Protein AF-A0A6V8QE71-F1 (afdb_monomer_lite)

Radius of gyration: 12.91 Å; chains: 1; bounding box: 22×28×43 Å

Organism: NCBI:txid2754717

Secondary structure (DSSP, 8-state):
-----SEEEEEEE-SSEEEEEEEETTEEEEEEEEESSHHHHHHHHHHHHHTT--EEEEE-SS--SS----

Foldseek 3Di:
DDDPFAKEKEWEDDPFKIWIWIDGDPDDIDIDMFTPDPVRVVVVVVVCVVSVHPYYHYDYPDDPPDPPDD

InterPro domains:
  IPR002525 Transposase IS110-like, N-terminal [PF01548] (9-68)

Structure (mmCIF, N/CA/C/O backbone):
data_AF-A0A6V8QE71-F1
#
_entry.id   AF-A0A6V8QE71-F1
#
loop_
_atom_site.group_PDB
_atom_site.id
_atom_site.type_symbol
_atom_site.label_atom_id
_atom_site.label_alt_id
_atom_site.label_comp_id
_atom_site.label_asym_id
_atom_site.label_entity_id
_atom_site.label_seq_id
_atom_site.pdbx_PDB_ins_code
_atom_site.Cartn_x
_atom_site.Cartn_y
_atom_site.Cartn_z
_atom_site.occupancy
_atom_site.B_iso_or_equiv
_atom_site.auth_seq_id
_atom_site.auth_comp_id
_atom_site.auth_asym_id
_atom_site.auth_atom_id
_atom_site.pdbx_PDB_model_num
ATOM 1 N N . MET A 1 1 ? -7.329 18.780 16.527 1.00 60.00 1 MET A N 1
ATOM 2 C CA . MET A 1 1 ? -7.127 18.266 15.159 1.00 60.00 1 MET A CA 1
ATOM 3 C C . MET A 1 1 ? -8.021 17.049 15.046 1.00 60.00 1 MET A C 1
ATOM 5 O O . MET A 1 1 ? -7.867 16.146 15.858 1.00 60.00 1 MET A O 1
ATOM 9 N N . GLU A 1 2 ? -9.034 17.104 14.191 1.00 78.75 2 GLU A N 1
ATOM 10 C CA . GLU A 1 2 ? -10.029 16.037 14.053 1.00 78.75 2 GLU A CA 1
ATOM 11 C C . GLU A 1 2 ? -9.499 14.971 13.090 1.00 78.75 2 GLU A C 1
ATOM 13 O O . GLU A 1 2 ? -8.993 15.301 12.016 1.00 78.75 2 GLU A O 1
ATOM 18 N N . VAL A 1 3 ? -9.557 13.700 13.492 1.00 78.31 3 VAL A N 1
ATOM 19 C CA . VAL A 1 3 ? -9.157 12.584 12.629 1.00 78.31 3 VAL A CA 1
ATOM 20 C C . VAL A 1 3 ? -10.364 12.184 11.791 1.00 78.31 3 VAL A C 1
ATOM 22 O O . VAL A 1 3 ? -11.302 11.588 12.302 1.00 78.31 3 VAL A O 1
ATOM 25 N N . ILE A 1 4 ? -10.329 12.526 10.504 1.00 87.00 4 ILE A N 1
ATOM 26 C CA . ILE A 1 4 ? -11.417 12.245 9.550 1.00 87.00 4 ILE A CA 1
ATOM 27 C C . ILE A 1 4 ? -11.257 10.845 8.927 1.00 87.00 4 ILE A C 1
ATOM 29 O O . ILE A 1 4 ? -12.228 10.222 8.510 1.00 87.00 4 ILE A O 1
ATOM 33 N N . ILE A 1 5 ? -10.021 10.335 8.867 1.00 90.69 5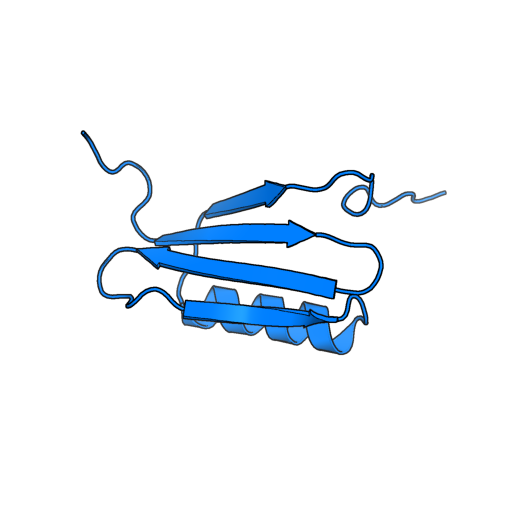 ILE A N 1
ATOM 34 C CA . ILE A 1 5 ? -9.684 9.036 8.276 1.00 90.69 5 ILE A CA 1
ATOM 35 C C . ILE A 1 5 ? -9.009 8.172 9.337 1.00 90.69 5 ILE A C 1
ATOM 37 O O . ILE A 1 5 ? -7.884 8.447 9.748 1.00 90.69 5 ILE A O 1
ATOM 41 N N . GLU A 1 6 ? -9.684 7.102 9.749 1.00 92.25 6 GLU A N 1
ATOM 42 C CA . GLU A 1 6 ? -9.194 6.220 10.813 1.00 92.25 6 GLU A CA 1
ATOM 43 C C . GLU A 1 6 ? -8.036 5.318 10.374 1.00 92.25 6 GLU A C 1
ATOM 45 O O . GLU A 1 6 ? -7.181 4.983 11.189 1.00 92.25 6 GLU A O 1
ATOM 50 N N . ARG A 1 7 ? -8.014 4.885 9.105 1.00 95.06 7 ARG A N 1
ATOM 51 C CA . ARG A 1 7 ? -7.034 3.928 8.563 1.00 95.06 7 ARG A CA 1
ATOM 52 C C . ARG A 1 7 ? -6.615 4.334 7.156 1.00 95.06 7 ARG A C 1
ATOM 54 O O . ARG A 1 7 ? -7.405 4.226 6.215 1.00 95.06 7 ARG A O 1
ATOM 61 N N . ALA A 1 8 ? -5.373 4.789 7.017 1.00 96.19 8 ALA A N 1
ATOM 62 C CA . ALA A 1 8 ? -4.853 5.346 5.776 1.00 96.19 8 ALA A CA 1
ATOM 63 C C . ALA A 1 8 ? -3.517 4.718 5.369 1.00 96.19 8 ALA A C 1
ATOM 65 O O . ALA A 1 8 ? -2.766 4.193 6.198 1.00 96.19 8 ALA A O 1
ATOM 66 N N . CYS A 1 9 ? -3.200 4.829 4.082 1.00 98.00 9 CYS A N 1
ATOM 67 C CA . CYS A 1 9 ? -1.876 4.534 3.559 1.00 98.00 9 CYS A CA 1
ATOM 68 C C . CYS A 1 9 ? -1.343 5.687 2.704 1.00 98.00 9 CYS A C 1
ATOM 70 O O . CYS A 1 9 ? -2.073 6.251 1.892 1.00 98.00 9 CYS A O 1
ATOM 72 N N . GLY A 1 10 ? -0.066 6.021 2.878 1.00 97.69 10 GLY A N 1
ATOM 73 C CA . GLY A 1 10 ? 0.690 6.831 1.929 1.00 97.69 10 GLY A CA 1
ATOM 74 C C . GLY A 1 10 ? 1.508 5.929 1.009 1.00 97.69 10 GLY A C 1
ATOM 75 O O . GLY A 1 10 ? 2.215 5.051 1.504 1.00 97.69 10 GLY A O 1
ATOM 76 N N . LEU A 1 11 ? 1.421 6.148 -0.300 1.00 98.00 11 LEU A N 1
ATOM 77 C CA . LEU A 1 11 ? 2.253 5.502 -1.310 1.00 98.00 11 LEU A CA 1
ATOM 78 C C . LEU A 1 11 ? 3.206 6.522 -1.923 1.00 98.00 11 LEU A C 1
ATOM 80 O O . LEU A 1 11 ? 2.766 7.562 -2.405 1.00 98.00 11 LEU A O 1
ATOM 84 N N . ASP A 1 12 ? 4.482 6.177 -1.953 1.00 97.19 12 ASP A N 1
ATOM 85 C CA . ASP A 1 12 ? 5.516 6.849 -2.728 1.00 97.19 12 ASP A CA 1
ATOM 86 C C . ASP A 1 12 ? 5.867 5.948 -3.923 1.00 97.19 12 ASP A C 1
ATOM 88 O O . ASP A 1 12 ? 6.397 4.841 -3.758 1.00 97.19 12 ASP A O 1
ATOM 92 N N . VAL A 1 13 ? 5.475 6.383 -5.124 1.00 96.00 13 VAL A N 1
ATOM 93 C CA . VAL A 1 13 ? 5.520 5.578 -6.349 1.00 96.00 13 VAL A CA 1
ATOM 94 C C . VAL A 1 13 ? 6.654 6.036 -7.256 1.00 96.00 13 VAL A C 1
ATOM 96 O O . VAL A 1 13 ? 6.629 7.123 -7.840 1.00 96.00 13 VAL A O 1
ATOM 99 N N . HIS A 1 14 ? 7.600 5.126 -7.455 1.00 92.81 14 HIS A N 1
ATOM 100 C CA . HIS A 1 14 ? 8.715 5.242 -8.379 1.00 92.81 14 HIS A CA 1
ATOM 101 C C . HIS A 1 14 ? 8.533 4.279 -9.564 1.00 92.81 14 HIS A C 1
ATOM 103 O O . HIS A 1 14 ? 7.617 3.459 -9.603 1.00 92.81 14 HIS A O 1
ATOM 109 N N . LYS A 1 15 ? 9.430 4.354 -10.555 1.00 91.75 15 LYS A N 1
AT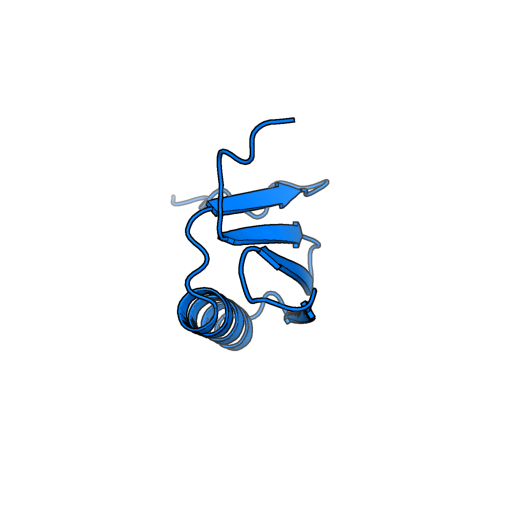OM 110 C CA . LYS A 1 15 ? 9.365 3.516 -11.765 1.00 91.75 15 LYS A CA 1
ATOM 111 C C . LYS A 1 15 ? 9.380 2.009 -11.463 1.00 91.75 15 LYS A C 1
ATOM 113 O O . LYS A 1 15 ? 8.653 1.245 -12.094 1.00 91.75 15 LYS A O 1
ATOM 118 N N . GLU A 1 16 ? 10.229 1.581 -10.533 1.00 94.75 16 GLU A N 1
ATOM 119 C CA . GLU A 1 16 ? 10.475 0.157 -10.249 1.00 94.75 16 GLU A CA 1
ATOM 120 C C . GLU A 1 16 ? 9.894 -0.300 -8.910 1.00 94.75 16 GLU A C 1
ATOM 122 O O . GLU A 1 16 ? 9.721 -1.499 -8.686 1.00 94.75 16 GLU A O 1
ATOM 127 N N . THR A 1 17 ? 9.572 0.641 -8.022 1.00 96.88 17 THR A N 1
ATOM 128 C CA . THR A 1 17 ? 9.167 0.353 -6.648 1.00 96.88 17 THR A CA 1
ATOM 129 C C . THR A 1 17 ? 8.018 1.238 -6.178 1.00 96.88 17 THR A C 1
ATOM 131 O O . THR A 1 17 ? 7.813 2.353 -6.655 1.00 96.88 17 THR A O 1
ATOM 134 N N . VAL A 1 18 ? 7.276 0.727 -5.200 1.00 97.81 18 VAL A N 1
ATOM 135 C CA . VAL A 1 18 ? 6.250 1.440 -4.443 1.00 97.81 18 VAL A CA 1
ATOM 136 C C . VAL A 1 18 ? 6.577 1.290 -2.965 1.00 97.81 18 VAL A C 1
ATOM 138 O O . VAL A 1 18 ? 6.554 0.177 -2.436 1.00 97.81 18 VAL A O 1
ATOM 141 N N . THR A 1 19 ? 6.868 2.395 -2.285 1.00 98.31 19 THR A N 1
ATOM 142 C CA . THR A 1 19 ? 7.027 2.407 -0.827 1.00 98.31 19 THR A CA 1
ATOM 143 C C . THR A 1 19 ? 5.701 2.791 -0.193 1.00 98.31 19 THR A C 1
ATOM 145 O O . THR A 1 19 ? 5.179 3.876 -0.424 1.00 98.31 19 THR A O 1
ATOM 148 N N . ALA A 1 20 ? 5.141 1.888 0.604 1.00 98.31 20 ALA A N 1
ATOM 149 C CA . ALA A 1 20 ? 3.848 2.045 1.243 1.00 98.31 20 ALA A CA 1
ATOM 150 C C . ALA A 1 20 ? 4.011 2.204 2.756 1.00 98.31 20 ALA A C 1
ATOM 152 O O . ALA A 1 20 ? 4.714 1.426 3.399 1.00 98.31 20 ALA A O 1
ATOM 153 N N . CYS A 1 21 ? 3.334 3.195 3.329 1.00 98.38 21 CYS A N 1
ATOM 154 C CA . CYS A 1 21 ? 3.292 3.456 4.762 1.00 98.38 21 CYS A CA 1
ATOM 155 C C . CYS A 1 21 ? 1.845 3.382 5.246 1.00 98.38 21 CYS A C 1
ATOM 157 O O . CYS A 1 21 ? 1.038 4.224 4.861 1.00 98.38 21 CYS A O 1
ATOM 159 N N . VAL A 1 22 ? 1.510 2.411 6.093 1.00 97.69 22 VAL A N 1
ATOM 160 C CA . VAL A 1 22 ? 0.179 2.275 6.701 1.00 97.69 22 VAL A CA 1
ATOM 161 C C . VAL A 1 22 ? 0.208 2.815 8.125 1.00 97.69 22 VAL A C 1
ATOM 163 O O . VAL A 1 22 ? 1.127 2.528 8.894 1.00 97.69 22 VAL A O 1
ATOM 166 N N . MET A 1 23 ? -0.808 3.599 8.482 1.00 95.00 23 MET A N 1
ATOM 167 C CA . MET A 1 23 ? -1.029 4.081 9.844 1.00 95.00 23 MET A CA 1
ATOM 168 C C . MET A 1 23 ? -2.518 4.307 10.111 1.00 95.00 23 MET A C 1
ATOM 170 O O . MET A 1 23 ? -3.297 4.576 9.194 1.00 95.00 23 MET A O 1
ATOM 174 N N . GLY A 1 24 ? -2.916 4.209 11.375 1.00 91.94 24 GLY A N 1
ATOM 175 C CA . GLY A 1 24 ? -4.303 4.406 11.763 1.00 91.94 24 GLY A CA 1
ATOM 176 C C . GLY A 1 24 ? -4.625 3.844 13.136 1.00 91.94 24 GLY A C 1
ATOM 177 O O . GLY A 1 24 ? -3.742 3.384 13.861 1.00 91.94 24 GLY A O 1
ATOM 178 N N . ASP A 1 25 ? -5.908 3.867 13.468 1.00 91.44 25 ASP A N 1
ATOM 179 C CA . ASP A 1 25 ? -6.441 3.310 14.704 1.00 91.44 25 ASP A CA 1
ATOM 180 C C . ASP A 1 25 ? -6.017 1.841 14.892 1.00 91.44 25 ASP A C 1
ATOM 182 O O . ASP A 1 25 ? -6.168 1.003 13.996 1.00 91.44 25 ASP A O 1
ATOM 186 N N . GLY A 1 26 ? -5.445 1.528 16.055 1.00 90.12 26 GLY A N 1
ATOM 187 C CA . GLY A 1 26 ? -4.958 0.188 16.396 1.00 90.12 26 GLY A CA 1
ATOM 188 C C . GLY A 1 26 ? -3.812 -0.349 15.524 1.00 90.12 26 GLY A C 1
ATOM 189 O O . GLY A 1 26 ? -3.442 -1.510 15.682 1.00 90.12 26 GLY A O 1
ATOM 190 N N . ILE A 1 27 ? -3.239 0.456 14.621 1.00 91.44 27 ILE A N 1
ATOM 191 C CA . ILE A 1 27 ? -2.158 0.043 13.719 1.00 91.44 27 ILE A CA 1
ATOM 192 C C . ILE A 1 27 ? -0.876 0.772 14.109 1.00 91.44 27 ILE A C 1
ATOM 194 O O . ILE A 1 27 ? -0.766 1.997 14.002 1.00 91.44 27 ILE A O 1
ATOM 198 N N . LYS A 1 28 ? 0.144 0.011 14.518 1.00 92.50 28 LYS A N 1
ATOM 199 C CA . LYS A 1 28 ? 1.502 0.551 14.602 1.00 92.50 28 LYS A CA 1
ATOM 200 C C . LYS A 1 28 ? 1.953 0.888 13.184 1.00 92.50 28 LYS A C 1
ATOM 202 O O . LYS A 1 28 ? 1.786 0.069 12.292 1.00 92.50 28 LYS A O 1
ATOM 207 N N . LYS A 1 29 ? 2.540 2.070 12.987 1.00 95.44 29 LYS A N 1
ATOM 208 C CA . LYS A 1 29 ? 3.073 2.490 11.684 1.00 95.44 29 LYS A CA 1
ATOM 209 C C . LYS A 1 29 ? 3.926 1.374 11.065 1.00 95.44 29 LYS A C 1
ATOM 211 O O . LYS A 1 29 ? 4.956 1.010 11.634 1.00 95.44 29 LYS A O 1
ATOM 216 N N . GLU A 1 30 ? 3.512 0.887 9.899 1.00 97.75 30 GLU A N 1
ATOM 217 C CA . GLU A 1 30 ? 4.240 -0.110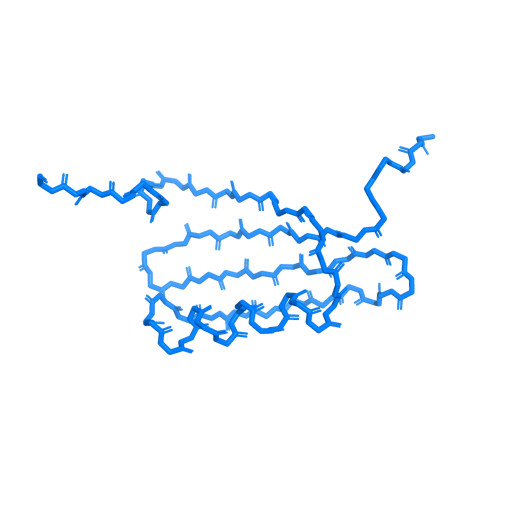 9.115 1.00 97.75 30 GLU A CA 1
ATOM 218 C C . GLU A 1 30 ? 4.654 0.485 7.774 1.00 97.75 30 GLU A C 1
ATOM 220 O O . GLU A 1 30 ? 3.857 1.137 7.101 1.00 97.75 30 GLU A O 1
ATOM 225 N N . ILE A 1 31 ? 5.905 0.247 7.381 1.00 98.25 31 ILE A N 1
ATOM 226 C CA . ILE A 1 31 ? 6.436 0.642 6.077 1.00 98.25 31 ILE A CA 1
ATOM 227 C C . ILE A 1 31 ? 6.898 -0.617 5.356 1.00 98.25 31 ILE A C 1
ATOM 229 O O . ILE A 1 31 ? 7.640 -1.417 5.930 1.00 98.25 31 ILE A O 1
ATOM 233 N N . ARG A 1 32 ? 6.477 -0.788 4.103 1.00 98.44 32 ARG A N 1
ATOM 234 C CA . ARG A 1 32 ? 6.936 -1.870 3.226 1.00 98.44 32 ARG A CA 1
ATOM 235 C C . ARG A 1 32 ? 7.151 -1.352 1.815 1.00 98.44 32 ARG A C 1
ATOM 237 O O . ARG A 1 32 ? 6.397 -0.507 1.342 1.00 98.44 32 ARG A O 1
ATOM 244 N N . THR A 1 33 ? 8.156 -1.894 1.142 1.00 98.50 33 THR A N 1
ATOM 245 C CA . THR A 1 33 ? 8.436 -1.595 -0.264 1.00 98.50 33 THR A CA 1
ATOM 246 C C . THR A 1 33 ? 8.078 -2.803 -1.119 1.00 98.50 33 THR A C 1
ATOM 248 O O . THR A 1 33 ? 8.402 -3.939 -0.774 1.00 98.50 33 THR A O 1
ATOM 251 N N . PHE A 1 34 ? 7.407 -2.541 -2.232 1.00 98.25 34 PHE A N 1
ATOM 252 C CA . PHE A 1 34 ? 6.969 -3.510 -3.232 1.00 98.25 34 PHE A CA 1
ATOM 253 C C . PHE A 1 34 ? 7.583 -3.137 -4.583 1.00 98.25 34 PHE A C 1
ATOM 255 O O . PHE A 1 34 ? 7.863 -1.961 -4.812 1.00 98.2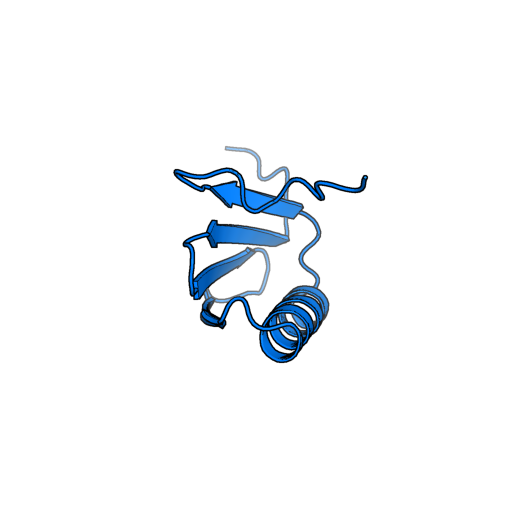5 34 PHE A O 1
ATOM 262 N N . SER A 1 35 ? 7.789 -4.092 -5.493 1.00 97.25 35 SER A N 1
ATOM 263 C CA . SER A 1 35 ? 8.110 -3.745 -6.886 1.00 97.25 35 SER A CA 1
ATOM 264 C C . SER A 1 35 ? 6.858 -3.335 -7.672 1.00 97.25 35 SER A C 1
ATOM 266 O O . SER A 1 35 ? 5.727 -3.579 -7.248 1.00 97.25 35 SER A O 1
ATOM 268 N N . THR A 1 36 ? 7.048 -2.742 -8.853 1.00 94.25 36 THR A N 1
ATOM 269 C CA . THR A 1 36 ? 5.959 -2.428 -9.797 1.00 94.25 36 THR A CA 1
ATOM 270 C C . THR A 1 36 ? 5.541 -3.622 -10.665 1.00 94.25 36 THR A C 1
ATOM 272 O O . THR A 1 36 ? 4.715 -3.482 -11.567 1.00 94.25 36 THR A O 1
ATOM 275 N N . MET A 1 37 ? 6.067 -4.822 -10.394 1.00 95.44 37 MET A N 1
ATOM 276 C CA . MET A 1 37 ? 5.628 -6.051 -11.054 1.00 95.44 37 MET A CA 1
ATOM 277 C C . MET A 1 37 ? 4.245 -6.467 -10.545 1.00 95.44 37 MET A C 1
ATOM 279 O O . MET A 1 37 ? 3.948 -6.361 -9.355 1.00 95.44 37 MET A O 1
ATOM 283 N N . THR A 1 38 ? 3.402 -7.010 -11.427 1.00 94.56 38 THR A N 1
ATOM 284 C CA . THR A 1 38 ? 1.998 -7.344 -11.124 1.00 94.56 38 THR A CA 1
ATOM 285 C C . THR A 1 38 ? 1.830 -8.165 -9.843 1.00 94.56 38 THR A C 1
ATOM 287 O O . THR A 1 38 ? 0.953 -7.868 -9.036 1.00 94.56 38 THR A O 1
ATOM 290 N N . ASN A 1 39 ? 2.692 -9.157 -9.611 1.00 97.06 39 ASN A N 1
ATOM 291 C CA . ASN A 1 39 ? 2.622 -10.006 -8.419 1.00 97.06 39 ASN A CA 1
ATOM 292 C C . ASN A 1 39 ? 2.865 -9.231 -7.115 1.00 97.06 39 ASN A C 1
ATOM 294 O O . ASN A 1 39 ? 2.263 -9.548 -6.090 1.00 97.06 39 ASN A O 1
ATOM 298 N N . ASP A 1 40 ? 3.727 -8.219 -7.131 1.00 97.75 40 ASP A N 1
ATOM 299 C CA . ASP A 1 40 ? 3.998 -7.387 -5.958 1.00 97.75 40 ASP A CA 1
ATOM 300 C C . ASP A 1 40 ? 2.909 -6.345 -5.741 1.00 97.75 40 ASP A C 1
ATOM 302 O O . ASP A 1 40 ? 2.526 -6.108 -4.600 1.00 97.75 40 ASP A O 1
ATOM 306 N N . LEU A 1 41 ? 2.331 -5.803 -6.813 1.00 96.75 41 LEU A N 1
ATOM 307 C CA . LEU A 1 41 ? 1.166 -4.921 -6.716 1.00 96.75 41 LEU A CA 1
ATOM 308 C C . LEU A 1 41 ? -0.063 -5.656 -6.158 1.00 96.75 41 LEU A C 1
ATOM 310 O O . LE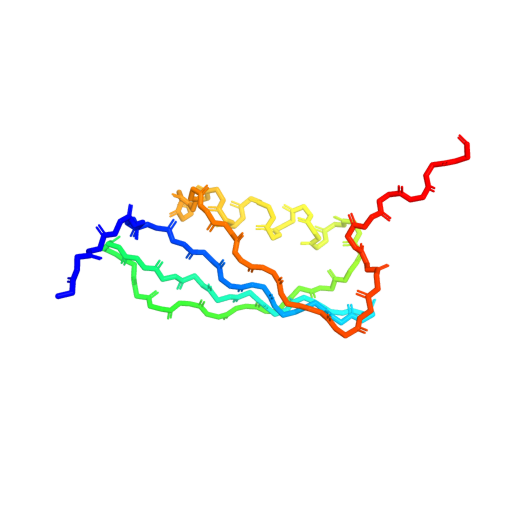U A 1 41 ? -0.819 -5.093 -5.366 1.00 96.75 41 LEU A O 1
ATOM 314 N N . LEU A 1 42 ? -0.248 -6.933 -6.508 1.00 98.00 42 LEU A N 1
ATOM 315 C CA . LEU A 1 42 ? -1.274 -7.780 -5.893 1.00 98.00 42 LEU A CA 1
ATOM 316 C C . LEU A 1 42 ? -0.988 -8.020 -4.405 1.00 98.00 42 LEU A C 1
ATOM 318 O O . LEU A 1 42 ? -1.905 -7.936 -3.592 1.00 98.00 42 LEU A O 1
ATOM 322 N N . ARG A 1 43 ? 0.275 -8.250 -4.027 1.00 98.50 43 ARG A N 1
ATOM 323 C CA . ARG A 1 43 ? 0.674 -8.376 -2.615 1.00 98.50 43 ARG A CA 1
ATOM 324 C C . ARG A 1 43 ? 0.475 -7.078 -1.832 1.00 98.50 43 ARG A C 1
ATOM 326 O O . ARG A 1 43 ? -0.013 -7.137 -0.709 1.00 98.50 43 ARG A O 1
ATOM 333 N N . LEU A 1 44 ? 0.782 -5.924 -2.426 1.00 98.25 44 LEU A N 1
ATOM 334 C CA . LEU A 1 44 ? 0.476 -4.607 -1.862 1.00 98.25 44 LEU A CA 1
ATOM 335 C C . LEU A 1 44 ? -1.031 -4.467 -1.623 1.00 98.25 44 LEU A C 1
ATOM 337 O O . LEU A 1 44 ? -1.443 -4.112 -0.523 1.00 98.25 44 LEU A O 1
ATOM 341 N N . LYS A 1 45 ? -1.863 -4.799 -2.617 1.00 97.69 45 LYS A N 1
ATOM 342 C CA . LYS A 1 45 ? -3.326 -4.743 -2.496 1.00 97.69 45 LYS A CA 1
ATOM 343 C C . LYS A 1 45 ? -3.848 -5.596 -1.339 1.00 97.69 45 LYS A C 1
ATOM 345 O O . LYS A 1 45 ? -4.649 -5.100 -0.550 1.00 97.69 45 LYS A O 1
ATOM 350 N N . GLU A 1 46 ? -3.430 -6.856 -1.243 1.00 98.50 46 GLU A N 1
ATOM 351 C CA . GLU A 1 46 ? -3.880 -7.732 -0.155 1.00 98.50 46 GLU A CA 1
ATOM 352 C C . GLU A 1 46 ? -3.374 -7.230 1.205 1.00 98.50 46 GLU A C 1
ATOM 354 O O . GLU A 1 46 ? -4.153 -7.131 2.146 1.00 98.50 46 GLU A O 1
ATOM 359 N N . TRP A 1 47 ? -2.128 -6.754 1.281 1.00 98.19 47 TRP A N 1
ATOM 360 C CA . TRP A 1 47 ? -1.586 -6.167 2.507 1.00 98.19 47 TRP A CA 1
ATOM 361 C C . TRP A 1 47 ? -2.372 -4.934 2.988 1.00 98.19 47 TRP A C 1
ATOM 363 O O . TRP A 1 47 ? -2.636 -4.799 4.184 1.00 98.19 47 TRP A O 1
ATOM 373 N N . LEU A 1 48 ? -2.799 -4.053 2.076 1.00 97.75 48 LEU A N 1
ATOM 374 C CA . LEU A 1 48 ? -3.644 -2.900 2.414 1.00 97.75 48 LEU A CA 1
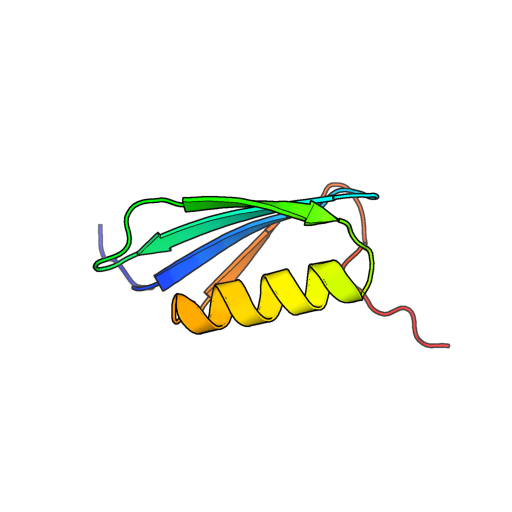ATOM 375 C C . LEU A 1 48 ? -5.042 -3.321 2.895 1.00 97.75 48 LEU A C 1
ATOM 377 O O . LEU A 1 48 ? -5.586 -2.704 3.815 1.00 97.75 48 LEU A O 1
ATOM 381 N N . LYS A 1 49 ? -5.616 -4.380 2.310 1.00 97.31 49 LYS A N 1
ATOM 382 C CA . LYS A 1 49 ? -6.903 -4.940 2.752 1.00 97.31 49 LYS A CA 1
ATOM 383 C C . LYS A 1 49 ? -6.823 -5.553 4.144 1.00 97.31 49 LYS A C 1
ATOM 385 O O . LYS A 1 49 ? -7.731 -5.321 4.938 1.00 97.31 49 LYS A O 1
ATOM 390 N N . ASP A 1 50 ? -5.752 -6.281 4.450 1.00 96.94 50 ASP A N 1
ATOM 391 C CA . ASP A 1 50 ? -5.543 -6.887 5.772 1.00 96.94 50 ASP A CA 1
ATOM 392 C C . ASP A 1 50 ? -5.500 -5.816 6.871 1.00 96.94 50 ASP A C 1
ATOM 394 O O . ASP A 1 50 ? -6.064 -5.987 7.953 1.00 96.94 50 ASP A O 1
ATOM 398 N N . HIS A 1 51 ? -4.919 -4.656 6.554 1.00 96.56 51 HIS A N 1
ATOM 399 C CA . HIS A 1 51 ? -4.903 -3.477 7.423 1.00 96.56 51 HIS A CA 1
ATOM 400 C C . HIS A 1 51 ? -6.215 -2.685 7.427 1.00 96.56 51 HIS A C 1
ATOM 402 O O . HIS A 1 51 ? -6.327 -1.693 8.149 1.00 96.56 51 HIS A O 1
ATOM 408 N N . LYS A 1 52 ? -7.214 -3.096 6.634 1.00 96.44 52 LYS A N 1
ATOM 409 C CA . LYS A 1 52 ? -8.496 -2.398 6.459 1.00 96.44 52 LYS A CA 1
ATOM 410 C C . LYS A 1 52 ? -8.303 -0.924 6.084 1.00 96.44 52 LYS A C 1
ATOM 412 O O . LYS A 1 52 ? -9.034 -0.056 6.560 1.00 96.44 52 LYS A O 1
ATOM 417 N N . VAL A 1 53 ? -7.296 -0.637 5.256 1.00 97.00 53 VAL A N 1
ATOM 418 C CA . VAL A 1 53 ? -7.051 0.713 4.740 1.00 97.00 53 VAL A CA 1
ATOM 419 C C . VAL A 1 53 ? -8.228 1.118 3.861 1.00 97.00 53 VAL A C 1
ATOM 421 O O . VAL A 1 53 ? -8.579 0.408 2.920 1.00 97.00 53 VAL A O 1
ATOM 424 N N . THR A 1 54 ? -8.832 2.265 4.161 1.00 95.50 54 THR A N 1
ATOM 425 C CA . THR A 1 54 ? -9.973 2.795 3.397 1.00 95.50 54 THR A CA 1
ATOM 426 C C . THR A 1 54 ? -9.566 3.913 2.448 1.00 95.50 54 THR A C 1
ATOM 428 O O . THR A 1 54 ? -10.221 4.119 1.431 1.00 95.50 54 THR A O 1
ATOM 431 N N . HIS A 1 55 ? -8.475 4.616 2.759 1.00 95.44 55 HIS A N 1
ATOM 432 C CA . HIS A 1 55 ? -7.989 5.746 1.977 1.00 95.44 55 HIS A CA 1
ATOM 433 C C . HIS A 1 55 ? -6.502 5.607 1.693 1.00 95.44 55 HIS A C 1
ATOM 435 O O . HIS A 1 55 ? -5.707 5.264 2.572 1.00 95.44 55 HIS A O 1
ATOM 441 N N . VAL A 1 56 ? -6.130 5.925 0.459 1.00 96.19 56 VAL A N 1
ATOM 442 C CA . VAL A 1 56 ? -4.745 5.931 0.014 1.00 96.19 56 VAL A CA 1
ATOM 443 C C . VAL A 1 56 ? -4.427 7.298 -0.570 1.00 96.19 56 VAL A C 1
ATOM 445 O O . VAL A 1 56 ? -5.117 7.759 -1.477 1.00 96.19 56 VAL A O 1
ATOM 448 N N . ALA A 1 57 ? -3.381 7.933 -0.056 1.00 95.25 57 ALA A N 1
ATOM 449 C CA . ALA A 1 57 ? -2.743 9.071 -0.698 1.00 95.25 57 ALA A CA 1
ATOM 450 C C . ALA A 1 57 ? -1.535 8.556 -1.477 1.00 95.25 57 ALA A C 1
ATOM 452 O O . ALA A 1 57 ? -0.782 7.730 -0.968 1.00 95.25 57 ALA A O 1
ATOM 453 N N . MET A 1 58 ? -1.351 9.023 -2.704 1.00 95.06 58 MET A N 1
ATOM 454 C CA . MET A 1 58 ? -0.269 8.565 -3.567 1.00 95.06 58 MET A CA 1
ATOM 455 C C . MET A 1 58 ? 0.491 9.767 -4.111 1.00 95.06 58 MET A C 1
ATOM 457 O O . MET A 1 58 ? -0.108 10.670 -4.692 1.00 95.06 58 MET A O 1
ATOM 461 N N . GLU A 1 59 ? 1.802 9.754 -3.915 1.00 95.06 59 GLU A N 1
ATOM 462 C CA . GLU A 1 59 ? 2.750 10.726 -4.439 1.00 95.06 59 GLU A CA 1
ATOM 463 C C . GLU A 1 59 ? 3.605 10.059 -5.519 1.00 95.06 59 GLU A C 1
ATOM 465 O O . GLU A 1 59 ? 3.944 8.875 -5.441 1.00 95.06 59 GLU A O 1
ATOM 470 N N . SER A 1 60 ? 3.870 10.809 -6.584 1.00 91.75 60 SER A N 1
ATOM 471 C CA . SER A 1 60 ? 4.809 10.408 -7.616 1.00 91.75 60 SER A CA 1
ATOM 472 C C . SER A 1 60 ? 5.288 11.617 -8.402 1.00 91.75 60 SER A C 1
ATOM 474 O O . SER A 1 60 ? 4.512 12.518 -8.729 1.00 91.75 60 SER A O 1
ATOM 476 N N . THR A 1 61 ? 6.547 11.562 -8.820 1.00 85.94 61 THR A N 1
ATOM 477 C CA . THR A 1 61 ? 7.145 12.511 -9.764 1.00 85.94 61 THR A CA 1
ATOM 478 C C . THR A 1 61 ? 6.777 12.222 -11.227 1.00 85.94 61 THR A C 1
ATOM 480 O O . THR A 1 61 ? 6.969 13.082 -12.085 1.00 85.94 61 THR A O 1
ATOM 483 N N . GLY A 1 62 ? 6.230 11.036 -11.531 1.00 85.19 62 GLY A N 1
ATOM 484 C CA . GLY A 1 62 ? 5.820 10.609 -12.873 1.00 85.19 62 GLY A CA 1
ATOM 485 C C . GLY A 1 62 ? 4.359 10.150 -12.949 1.00 85.19 62 GLY A C 1
ATOM 486 O O . GLY A 1 62 ? 3.677 9.964 -11.944 1.00 85.19 62 GLY A O 1
ATOM 487 N N . ILE A 1 63 ? 3.849 9.936 -14.167 1.00 82.88 63 ILE A N 1
ATOM 488 C CA . ILE A 1 63 ? 2.480 9.440 -14.381 1.00 82.88 63 ILE A CA 1
ATOM 489 C C . ILE A 1 63 ? 2.496 7.905 -14.440 1.00 82.88 63 ILE A C 1
ATOM 491 O O . ILE A 1 63 ? 2.507 7.324 -15.521 1.00 82.88 63 ILE A O 1
ATOM 495 N N . TYR A 1 64 ? 2.491 7.241 -13.280 1.00 81.38 64 TYR A N 1
ATOM 496 C CA . TYR A 1 64 ? 2.430 5.765 -13.191 1.00 81.38 64 TYR A CA 1
ATOM 497 C C . TYR A 1 64 ? 1.030 5.208 -12.901 1.00 81.38 64 TYR A C 1
ATOM 499 O O . TYR A 1 64 ? 0.796 4.009 -13.002 1.00 81.38 64 TYR A O 1
ATOM 507 N N . TRP A 1 65 ? 0.091 6.072 -12.529 1.00 73.25 65 TRP A N 1
ATOM 508 C CA . TRP A 1 65 ? -1.234 5.683 -12.041 1.00 73.25 65 TRP A CA 1
ATOM 509 C C . TRP A 1 65 ? -2.327 5.724 -13.103 1.00 73.25 65 TRP A C 1
ATOM 511 O O . TRP A 1 65 ? -3.406 5.160 -12.924 1.00 73.25 65 TRP A O 1
ATOM 521 N N . LYS A 1 66 ? -2.066 6.421 -14.209 1.00 75.56 66 LYS A N 1
ATOM 522 C CA . LYS A 1 66 ? -3.013 6.539 -15.305 1.00 75.56 66 LYS A CA 1
ATOM 523 C C . LYS A 1 66 ? -2.828 5.347 -16.233 1.00 75.56 66 LYS A C 1
ATOM 525 O O . LYS A 1 66 ? -1.806 5.234 -16.905 1.00 75.56 66 LYS A O 1
ATOM 530 N N . LEU A 1 67 ? -3.840 4.489 -16.296 1.00 62.50 67 LEU A N 1
ATOM 531 C CA . LEU A 1 67 ? -3.959 3.498 -17.359 1.00 62.50 67 LEU A CA 1
ATOM 532 C C . LEU A 1 67 ? -4.036 4.235 -18.700 1.00 62.50 67 LEU A C 1
ATOM 534 O O . LEU A 1 67 ? -5.011 4.935 -18.975 1.00 62.50 67 LEU A O 1
ATOM 538 N N . ILE A 1 68 ? -2.998 4.098 -19.523 1.00 68.62 68 ILE A N 1
ATOM 539 C CA . ILE A 1 68 ? -3.053 4.505 -20.927 1.00 68.62 68 ILE A CA 1
ATOM 540 C C . ILE A 1 68 ? -3.607 3.304 -21.687 1.00 68.62 68 ILE A C 1
ATOM 542 O O . ILE A 1 68 ? -2.863 2.417 -22.097 1.00 68.62 68 ILE A O 1
ATOM 546 N N . LEU A 1 69 ? -4.934 3.233 -21.768 1.00 55.31 69 LEU A N 1
ATOM 547 C CA . LEU A 1 69 ? -5.611 2.302 -22.663 1.00 55.31 69 LEU A CA 1
ATOM 548 C C . LEU A 1 69 ? -5.648 2.936 -24.067 1.00 55.31 69 LEU A C 1
ATOM 550 O O . LEU A 1 69 ? -5.914 4.140 -24.146 1.00 55.31 69 LEU A O 1
ATOM 554 N N . PRO A 1 70 ? -5.334 2.182 -25.138 1.00 58.16 70 PRO A N 1
ATOM 555 C CA . PRO A 1 70 ? -5.564 2.625 -26.511 1.00 58.16 70 PRO A CA 1
ATOM 556 C C . PRO A 1 70 ? -7.057 2.777 -26.825 1.00 58.16 70 PRO A C 1
ATOM 558 O O . PRO A 1 70 ? -7.877 2.064 -26.197 1.00 58.16 70 PRO A O 1
#

pLDDT: mean 91.54, std 10.29, range [55.31, 98.5]

Sequence (70 aa):
MEVIIERACGLDVHKETVTACVMGDGIKKEIRTFSTMTNDLLRLKEWLKDHKVTHVAMESTGIYWKLILP